Protein 3WEB (pdb70)

Secondary structure (DSSP, 8-state):
---EE---SSEEEEEEEETT--TTSSSEEE-TTEEEEEEEEEEESS-BS-EEEEEEEEETTEEEEE--S--BGGG-TTS---SSBPTT--EEEEEEEEE-TTS---EEEEEEEEEETTS-EEEEEEEEEEE-

Foldseek 3Di:
DDFDFPDFDFWEWDDKDKPQADPVDPAGEDEAQDKIKIKIKMFTQAWFAWKFKWKFWDDPNDTHTDDDPCRGLQPDPQQQDHDRGHHGDIDMGMDIDHHHPPDDWDKTKMWMFIAGPVRGTRTITIGIHTYD

Solvent-accessible surface area: 7773 Å² total; per-residue (Å²): 38,102,31,86,98,38,38,35,127,12,14,138,37,71,69,9,96,9,63,29,17,74,72,102,53,149,70,0,12,14,74,81,99,30,103,0,87,15,15,0,77,0,16,0,48,54,98,0,159,28,0,70,4,76,17,34,2,23,74,173,146,89,55,59,98,102,129,72,203,89,50,62,2,22,138,8,128,109,0,54,6,182,38,97,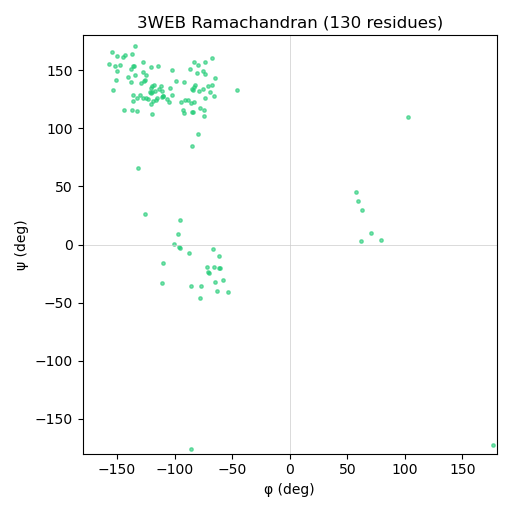6,151,111,96,71,90,49,64,10,100,28,62,88,120,13,114,151,91,33,89,60,66,54,26,62,41,25,28,2,0,42,2,68,137,97,47,65,0,0,0,0,55,11,30,0,87,24,105

InterPro domains:
  IPR003172 MD-2-related lipid-recognition domain [PF02221] (2-131)
  IPR003172 MD-2-related lipid-recognition domain [SM00737] (3-129)
  IPR014756 Immunoglobulin E-set [SSF81296] (3-132)
  IPR039670 Sterol transport protein NPC2-like [PTHR11306] (3-131)

Nearest PDB structures (foldseek):
  3wea-assembly1_A  TM=9.941E-01  e=1.151E-24  Camponotus japonicus
  6w5v-assembly1_D  TM=9.261E-01  e=2.591E-13  Homo sapiens
  1nep-assembly1_A  TM=8.828E-01  e=9.779E-13  Bos taurus
  6r4n-assembly8_H  TM=7.081E-01  e=6.971E-06  Saccharomyces cerevisiae S288C
  3m7o-assembly1_A  TM=4.604E-01  e=9.754E-04  Mus musculus

B-factor: mean 22.27, std 9.66, range [10.35, 56.64]

Sequence (132 aa):
FVFEDCGSEVGKFSDIIISSCDPSEEKCSIIRESEIHVSMKFTPSVDVKNVEAKAFGVLLDVPVPFPLKKPEICKDPDSGVKCPLKKDVEIEYKVTFFVEKATPALSLEIMWEFRNEKDEKITCVKFPAKIK

Radius of gyration: 14.39 Å; Cα contacts (8 Å, |Δi|>4): 337; chains: 1; bounding box: 32×32×36 Å

Organism: NCBI:txid84547

Structure (mmCIF, N/CA/C/O backbone):
data_3WEB
#
_entry.id   3WEB
#
_cell.length_a   34.849
_cell.length_b   103.177
_cell.length_c   39.311
_cell.angle_alpha   90.00
_cell.angle_beta   90.00
_cell.angle_gamma   90.00
#
_symmetry.space_group_name_H-M   'P 21 21 2'
#
loop_
_entity.id
_entity.type
_entity.pdbx_description
1 polymer 'Niemann-Pick type C2 protein'
2 non-polymer 'OLEIC ACID'
3 water water
#
loop_
_atom_site.group_PDB
_atom_site.id
_atom_site.type_symbol
_atom_site.label_atom_id
_atom_site.label_alt_id
_atom_site.label_comp_id
_atom_site.label_asym_id
_atom_site.label_entity_id
_atom_site.label_seq_id
_atom_site.pdbx_PDB_ins_code
_atom_site.Cartn_x
_atom_site.Cartn_y
_atom_site.Cartn_z
_atom_site.occupancy
_atom_site.B_iso_or_equiv
_atom_site.auth_seq_id
_atom_site.auth_comp_id
_atom_site.auth_asym_id
_atom_site.auth_atom_id
_atom_site.pdbx_PDB_model_num
ATOM 1 N N . PHE A 1 1 ? 21.761 20.381 28.879 1.00 12.26 1 PHE A N 1
ATOM 2 C CA . PHE A 1 1 ? 22.100 19.709 27.604 1.00 12.15 1 PHE A CA 1
ATOM 3 C C . PHE A 1 1 ? 21.746 20.644 26.451 1.00 12.09 1 PHE A C 1
ATOM 4 O O . PHE A 1 1 ? 21.091 21.672 26.649 1.00 11.99 1 PHE A O 1
ATOM 12 N N . VAL A 1 2 ? 22.184 20.270 25.256 1.00 12.27 2 VAL A N 1
ATOM 13 C CA . VAL A 1 2 ? 21.934 21.054 24.049 1.00 12.59 2 VAL A CA 1
ATOM 14 C C . VAL A 1 2 ? 21.148 20.220 23.045 1.00 12.76 2 VAL A C 1
ATOM 15 O O . VAL A 1 2 ? 21.448 19.048 22.846 1.00 12.99 2 VAL A O 1
ATOM 19 N N . PHE A 1 3 ? 20.140 20.835 22.435 1.00 13.17 3 PHE A N 1
ATOM 20 C CA . PHE A 1 3 ? 19.521 20.273 21.237 1.00 13.40 3 PHE A CA 1
ATOM 21 C C . PHE A 1 3 ? 20.445 20.637 20.071 1.00 14.13 3 PHE A C 1
ATOM 22 O O . PHE A 1 3 ? 20.370 21.744 19.510 1.00 14.48 3 PHE A O 1
ATOM 30 N N . GLU A 1 4 ? 21.334 19.698 19.745 1.00 15.29 4 GLU A N 1
ATOM 31 C CA . GLU A 1 4 ? 22.384 19.884 18.747 1.00 16.47 4 GLU A CA 1
ATOM 32 C C . GLU A 1 4 ? 21.842 19.695 17.340 1.00 16.55 4 GLU A C 1
ATOM 33 O O . GLU A 1 4 ? 20.947 18.888 17.116 1.00 16.59 4 GLU A O 1
ATOM 39 N N . ASP A 1 5 ? 22.413 20.428 16.393 1.00 16.41 5 ASP A N 1
ATOM 40 C CA . ASP A 1 5 ? 22.085 20.249 14.984 1.00 16.81 5 ASP A CA 1
ATOM 41 C C . ASP A 1 5 ? 22.958 19.120 14.433 1.00 16.58 5 ASP A C 1
ATOM 42 O O . ASP A 1 5 ? 24.184 19.249 14.369 1.00 16.90 5 ASP A O 1
ATOM 47 N N . CYS A 1 6 ? 22.332 18.007 14.049 1.00 16.90 6 CYS A N 1
ATOM 48 C CA . CYS A 1 6 ? 23.087 16.865 13.510 1.00 17.41 6 CYS A CA 1
ATOM 49 C C . CYS A 1 6 ? 23.164 16.847 11.988 1.00 18.02 6 CYS A C 1
ATOM 50 O O . CYS A 1 6 ? 23.429 15.801 11.386 1.00 18.66 6 CYS A O 1
ATOM 53 N N . GLY A 1 7 ? 22.950 18.010 11.378 1.00 18.23 7 GLY A N 1
ATOM 54 C CA . GLY A 1 7 ? 23.127 18.178 9.944 1.00 19.43 7 GLY A CA 1
ATOM 55 C C . GLY A 1 7 ? 21.834 18.192 9.158 1.00 19.73 7 GLY A C 1
ATOM 56 O O . GLY A 1 7 ? 21.151 17.176 9.034 1.00 20.90 7 GLY A O 1
ATOM 57 N N . SER A 1 8 ? 21.489 19.360 8.638 1.00 20.70 8 SER A N 1
ATOM 58 C CA . SER A 1 8 ? 20.383 19.467 7.694 1.00 20.59 8 SER A CA 1
ATOM 59 C C . SER A 1 8 ? 20.791 20.341 6.527 1.00 21.09 8 SER A C 1
ATOM 60 O O . SER A 1 8 ? 21.570 21.283 6.694 1.00 22.93 8 SER A O 1
ATOM 63 N N . GLU A 1 9 ? 20.295 20.017 5.336 1.00 20.08 9 GLU A N 1
ATOM 64 C CA . GLU A 1 9 ? 20.692 20.748 4.139 1.00 19.94 9 GLU A CA 1
ATOM 65 C C . GLU A 1 9 ? 19.598 21.632 3.534 1.00 17.93 9 GLU A C 1
ATOM 66 O O . GLU A 1 9 ? 19.891 22.497 2.702 1.00 18.03 9 GLU A O 1
ATOM 72 N N . VAL A 1 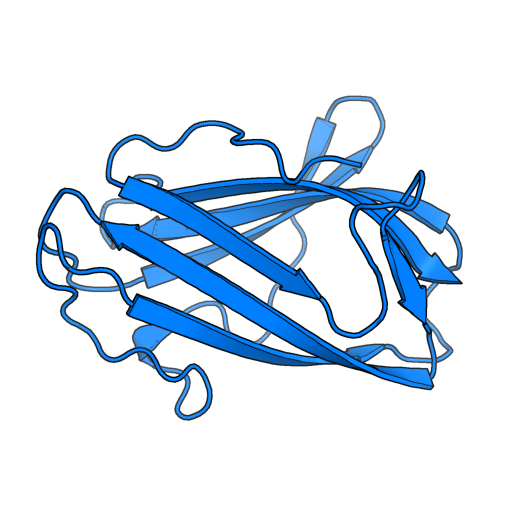10 ? 18.343 21.419 3.934 1.00 15.48 10 VAL A N 1
ATOM 73 C CA . VAL A 1 10 ? 17.240 22.224 3.388 1.00 13.94 10 VAL A CA 1
ATOM 74 C C . VAL A 1 10 ? 16.389 22.903 4.467 1.00 12.89 10 VAL A C 1
ATOM 75 O O . VAL A 1 10 ? 15.212 23.220 4.261 1.00 12.08 10 VAL A O 1
ATOM 79 N N . GLY A 1 11 ? 17.010 23.150 5.612 1.00 12.49 11 GLY A N 1
ATOM 80 C CA . GLY A 1 11 ? 16.336 23.899 6.662 1.00 12.65 11 GLY A CA 1
ATOM 81 C C . GLY A 1 11 ? 17.145 24.022 7.923 1.00 12.49 11 GLY A C 1
ATOM 82 O O . GLY A 1 11 ? 18.319 23.631 7.969 1.00 13.00 11 GLY A O 1
ATOM 83 N N . LYS A 1 12 ? 16.498 24.566 8.944 1.00 12.41 12 LYS A N 1
ATOM 84 C CA . LYS A 1 12 ? 17.083 24.733 10.271 1.00 12.46 12 LYS A CA 1
ATOM 85 C C . LYS A 1 12 ? 15.974 24.668 11.304 1.00 12.34 12 LYS A C 1
ATOM 86 O O . LYS A 1 12 ? 14.800 24.796 10.961 1.00 11.84 12 LYS A O 1
ATOM 92 N N . PHE A 1 13 ? 16.340 24.444 12.563 1.00 13.09 13 PHE A N 1
ATOM 93 C CA . PHE A 1 13 ? 15.387 24.600 13.673 1.00 13.73 13 PHE A CA 1
ATOM 94 C C . PHE A 1 13 ? 15.909 25.646 14.644 1.00 14.52 13 PHE A C 1
ATOM 95 O O . PHE A 1 13 ? 17.123 25.848 14.756 1.00 14.27 13 PHE A O 1
ATOM 103 N N . SER A 1 14 ? 14.993 26.310 15.348 1.00 15.56 14 SER A N 1
ATOM 104 C CA . SER A 1 14 ? 15.381 27.350 16.289 1.00 17.08 14 SER A CA 1
ATOM 105 C C . SER A 1 14 ? 15.154 26.971 17.741 1.00 17.64 14 SER A C 1
ATOM 106 O O . SER A 1 14 ? 15.881 27.430 18.620 1.00 19.36 14 SER A O 1
ATOM 109 N N . ASP A 1 15 ? 14.115 26.184 17.992 1.00 18.17 15 ASP A N 1
ATOM 110 C CA . ASP A 1 15 ? 13.753 25.815 19.349 1.00 19.03 15 ASP A CA 1
ATOM 111 C C . ASP A 1 15 ? 13.026 24.496 19.473 1.00 17.39 15 ASP A C 1
ATOM 112 O O . ASP A 1 15 ? 12.071 24.230 18.742 1.00 18.08 15 ASP A O 1
ATOM 117 N N . ILE A 1 16 ? 13.482 23.679 20.417 1.00 15.69 16 ILE A N 1
ATOM 118 C CA . ILE A 1 16 ? 12.816 22.424 20.756 1.00 14.89 16 ILE A CA 1
ATOM 119 C C . ILE A 1 16 ? 12.349 22.515 22.199 1.00 14.75 16 ILE A C 1
ATOM 120 O O . ILE A 1 16 ? 13.119 22.923 23.064 1.00 14.21 16 ILE A O 1
ATOM 125 N N . ILE A 1 17 ? 11.090 22.157 22.451 1.00 14.85 17 ILE A N 1
ATOM 126 C CA . ILE A 1 17 ? 10.568 22.083 23.814 1.00 15.44 17 ILE A CA 1
ATOM 127 C C . ILE A 1 17 ? 10.001 20.692 24.050 1.00 15.20 17 ILE A C 1
ATOM 128 O O . ILE A 1 17 ? 9.171 20.217 23.280 1.00 15.31 17 ILE A O 1
ATOM 133 N N . ILE A 1 18 ? 10.471 20.045 25.110 1.00 14.81 18 ILE A N 1
ATOM 134 C CA . ILE A 1 18 ? 9.928 18.760 25.534 1.00 14.68 18 ILE A CA 1
ATOM 135 C C . ILE A 1 18 ? 9.386 18.965 26.943 1.00 14.73 18 ILE A C 1
ATOM 136 O O . ILE A 1 18 ? 10.124 19.378 27.834 1.00 14.77 18 ILE A O 1
ATOM 141 N N . SER A 1 19 ? 8.104 18.668 27.127 1.00 15.08 19 SER A N 1
ATOM 142 C CA . SER A 1 19 ? 7.371 19.013 28.356 1.00 15.09 19 SER A CA 1
ATOM 143 C C . SER A 1 19 ? 7.971 18.443 29.631 1.00 15.25 19 SER A C 1
ATOM 144 O O . SER A 1 19 ? 7.860 19.056 30.689 1.00 15.82 19 SER A O 1
ATOM 147 N N . SER A 1 20 ? 8.615 17.282 29.529 1.00 14.89 20 SER A N 1
ATOM 148 C CA . SER A 1 20 ? 9.111 16.578 30.709 1.00 14.58 20 SER A CA 1
ATOM 149 C C . SER A 1 20 ? 10.516 17.005 31.137 1.00 14.35 20 SER A C 1
ATOM 150 O O . SER A 1 20 ? 10.996 16.584 32.192 1.00 14.38 20 SER A O 1
ATOM 153 N N . CYS A 1 21 ? 11.186 17.828 30.334 1.00 14.23 21 CYS A N 1
ATOM 154 C CA . CYS A 1 21 ? 12.557 18.195 30.657 1.00 14.60 21 CYS A CA 1
ATOM 155 C C . CYS A 1 21 ? 12.903 19.630 30.314 1.00 14.86 21 CYS A C 1
ATOM 156 O O . CYS A 1 21 ? 12.210 20.276 29.531 1.00 14.96 21 CYS A O 1
ATOM 159 N N . ASP A 1 22 ? 13.994 20.101 30.907 1.00 15.39 22 ASP A N 1
ATOM 160 C CA . ASP A 1 22 ? 14.508 21.431 30.650 1.00 16.39 22 ASP A CA 1
ATOM 161 C C . ASP A 1 22 ? 15.979 21.331 30.229 1.00 15.33 22 ASP A C 1
ATOM 162 O O . ASP A 1 22 ? 16.710 20.503 30.767 1.00 14.48 22 ASP A O 1
ATOM 167 N N . PRO A 1 23 ? 16.420 22.165 29.263 1.00 14.66 23 PRO A N 1
ATOM 168 C CA . PRO A 1 23 ? 17.828 22.132 28.819 1.00 14.70 23 PRO A CA 1
ATOM 169 C C . PRO A 1 23 ? 18.863 22.456 29.905 1.00 14.62 23 PRO A C 1
ATOM 170 O O . PRO A 1 23 ? 20.055 22.281 29.680 1.00 14.40 23 PRO A O 1
ATOM 174 N N . SER A 1 24 ? 18.412 22.925 31.067 1.00 15.25 24 SER A N 1
ATOM 175 C CA . SER A 1 24 ? 19.301 23.098 32.220 1.00 15.57 24 SER A CA 1
ATOM 176 C C . SER A 1 24 ? 19.846 21.770 32.776 1.00 16.26 24 SER A C 1
ATOM 177 O O . SER A 1 24 ? 20.848 21.758 33.495 1.00 16.35 24 SER A O 1
ATOM 180 N N . GLU A 1 25 ? 19.177 20.666 32.446 1.00 16.15 25 GLU A N 1
ATOM 181 C CA . GLU A 1 25 ? 19.551 19.331 32.923 1.00 17.15 25 GLU A CA 1
ATOM 182 C C . GLU A 1 25 ? 20.655 18.674 32.113 1.00 17.03 25 GLU A C 1
ATOM 183 O O . GLU A 1 25 ? 20.828 18.963 30.925 1.00 15.68 25 GLU A O 1
ATOM 189 N N . GLU A 1 26 ? 21.348 17.719 32.742 1.00 17.76 26 GLU A N 1
ATOM 190 C CA . GLU A 1 26 ? 22.379 16.940 32.056 1.00 18.57 26 GLU A CA 1
ATOM 191 C C . GLU A 1 26 ? 21.808 16.102 30.902 1.00 17.60 26 GLU A C 1
ATOM 192 O O . GLU A 1 26 ? 22.424 15.997 29.843 1.00 17.09 26 GLU A O 1
ATOM 198 N N . LYS A 1 27 ? 20.634 15.511 31.125 1.00 17.09 27 LYS A N 1
ATOM 199 C CA . LYS A 1 27 ? 19.928 14.732 30.105 1.00 16.53 27 LYS A CA 1
ATOM 200 C C . LYS A 1 27 ? 18.454 15.115 30.131 1.00 16.07 27 LYS A C 1
ATOM 201 O O . LYS A 1 27 ? 17.956 15.568 31.162 1.00 16.67 27 LYS A O 1
ATOM 207 N N . CYS A 1 28 ? 17.757 14.959 29.009 1.00 14.93 28 CYS A N 1
ATOM 208 C CA . CYS A 1 28 ? 16.310 15.197 28.984 1.00 14.95 28 CYS A CA 1
ATOM 209 C C . CYS A 1 28 ? 15.565 14.051 29.662 1.00 15.32 28 CYS A C 1
ATOM 210 O O . CYS A 1 28 ? 15.545 12.941 29.134 1.00 14.85 28 CYS A O 1
ATOM 213 N N . SER A 1 29 ? 14.973 14.324 30.829 1.00 15.81 29 SER A N 1
ATOM 214 C CA . SER A 1 29 ? 14.109 13.358 31.516 1.00 15.89 29 SER A CA 1
ATOM 215 C C . SER A 1 29 ? 12.852 13.084 30.698 1.00 16.62 29 SER A C 1
ATOM 216 O O . SER A 1 29 ? 12.163 14.013 30.285 1.00 16.56 29 SER A O 1
ATOM 219 N N . ILE A 1 30 ? 12.581 11.802 30.462 1.00 17.43 30 ILE A N 1
ATOM 220 C CA . ILE A 1 30 ? 11.366 11.334 29.803 1.00 19.32 30 ILE A CA 1
ATOM 221 C C . ILE A 1 30 ? 10.674 10.428 30.809 1.00 20.91 30 ILE A C 1
ATOM 222 O O . ILE A 1 30 ? 11.191 9.363 31.154 1.00 20.71 30 ILE A O 1
ATOM 227 N N . ILE A 1 31 ? 9.525 10.876 31.300 1.00 24.10 31 ILE A N 1
ATOM 228 C CA . ILE A 1 31 ? 8.821 10.173 32.375 1.00 27.39 31 ILE A CA 1
ATOM 229 C C . ILE A 1 31 ? 7.891 9.119 31.786 1.00 29.32 31 ILE A C 1
ATOM 230 O O . ILE A 1 31 ? 7.037 9.433 30.957 1.00 30.40 31 ILE A O 1
ATOM 235 N N . ARG A 1 32 ? 8.060 7.869 32.208 1.00 31.98 32 ARG A N 1
ATOM 236 C CA . ARG A 1 32 ? 7.138 6.812 31.802 1.00 33.74 32 ARG A CA 1
ATOM 237 C C . ARG A 1 32 ? 5.808 6.948 32.539 1.00 34.01 32 ARG A C 1
ATOM 238 O O . ARG A 1 32 ? 5.737 7.569 33.606 1.00 34.37 32 ARG A O 1
ATOM 246 N N . GLU A 1 33 ? 4.763 6.379 31.942 1.00 34.43 33 GLU A N 1
ATOM 247 C CA . GLU A 1 33 ? 3.375 6.522 32.407 1.00 34.87 33 GLU A CA 1
ATOM 248 C C . GLU A 1 33 ? 2.916 7.980 32.432 1.00 33.42 33 GLU A C 1
ATOM 249 O O . GLU A 1 33 ? 2.183 8.401 33.325 1.00 33.72 33 GLU A O 1
ATOM 255 N N . SER A 1 34 ? 3.358 8.741 31.434 1.00 31.60 34 SER A N 1
ATOM 256 C CA . SER A 1 34 ? 2.968 10.136 31.287 1.00 29.43 34 SER A CA 1
ATOM 257 C C . SER A 1 34 ? 2.894 10.528 29.816 1.00 28.34 34 SER A C 1
ATOM 258 O O . SER A 1 34 ? 3.548 9.915 28.963 1.00 25.69 34 SER A O 1
ATOM 261 N N . GLU A 1 35 ? 2.081 11.542 29.535 1.00 27.88 35 GLU A N 1
ATOM 262 C CA . GLU A 1 35 ? 2.039 12.170 28.218 1.00 27.28 35 GLU A CA 1
ATOM 263 C C . GLU A 1 35 ? 3.220 13.119 28.082 1.00 25.75 35 GLU A C 1
ATOM 264 O O . GLU A 1 35 ? 3.497 13.914 28.985 1.00 26.55 35 GLU A O 1
ATOM 270 N N . ILE A 1 36 ? 3.920 13.016 26.958 1.00 23.04 36 ILE A N 1
ATOM 271 C CA . ILE A 1 36 ? 5.029 13.906 26.650 1.00 21.70 36 ILE A CA 1
ATOM 272 C C . ILE A 1 36 ? 4.580 14.798 25.500 1.00 20.39 36 ILE A C 1
ATOM 273 O O . ILE A 1 36 ? 4.086 14.303 24.480 1.00 20.29 36 ILE A O 1
ATOM 278 N N . HIS A 1 37 ? 4.725 16.105 25.688 1.00 19.22 37 HIS A N 1
ATOM 279 C CA . HIS A 1 37 ? 4.423 17.068 24.635 1.00 18.90 37 HIS A CA 1
ATOM 280 C C . HIS A 1 37 ? 5.712 17.632 24.059 1.00 17.59 37 HIS A C 1
ATOM 281 O O . HIS A 1 37 ? 6.553 18.151 24.785 1.00 17.59 37 HIS A O 1
ATOM 288 N N . VAL A 1 38 ? 5.858 17.524 22.744 1.00 16.32 38 VAL A N 1
ATOM 289 C CA . VAL A 1 38 ? 7.084 17.958 22.067 1.00 15.61 38 VAL A CA 1
ATOM 290 C C . VAL A 1 38 ? 6.717 19.034 21.061 1.00 14.81 38 VAL A C 1
ATOM 291 O O . VAL A 1 38 ? 5.734 18.888 20.334 1.00 14.05 38 VAL A O 1
ATOM 295 N N . SER A 1 39 ? 7.492 20.115 21.045 1.00 14.18 39 SER A N 1
ATOM 296 C CA . SER A 1 39 ? 7.338 21.183 20.062 1.00 14.80 39 SER A CA 1
ATOM 297 C C . SER A 1 39 ? 8.671 21.445 19.365 1.00 13.65 39 SER A C 1
ATOM 298 O O . SER A 1 39 ? 9.723 21.417 20.003 1.00 13.81 39 SER A O 1
ATOM 301 N N . MET A 1 40 ? 8.626 21.696 18.057 1.00 12.97 40 MET A N 1
ATOM 302 C CA . MET A 1 40 ? 9.809 22.169 17.329 1.00 12.47 40 MET A CA 1
ATOM 303 C C . MET A 1 40 ? 9.450 23.347 16.441 1.00 11.87 40 MET A C 1
ATOM 304 O O . MET A 1 40 ? 8.526 23.243 15.639 1.00 12.07 40 MET A O 1
ATOM 309 N N . LYS A 1 41 ? 10.177 24.455 16.601 1.00 11.92 41 LYS A N 1
ATOM 310 C CA . LYS A 1 41 ? 10.085 25.590 15.676 1.00 11.68 41 LYS A CA 1
ATOM 311 C C . LYS A 1 41 ? 11.177 25.454 14.634 1.00 11.37 41 LYS A C 1
ATOM 312 O O . LYS A 1 41 ? 12.361 25.355 14.973 1.00 10.95 41 LYS A O 1
ATOM 318 N N . PHE A 1 42 ? 10.768 25.419 13.371 1.00 10.56 42 PHE A N 1
ATOM 319 C CA . PHE A 1 42 ? 11.715 25.188 12.289 1.00 10.55 42 PHE A CA 1
ATOM 320 C C . PHE A 1 42 ? 11.368 25.965 11.023 1.00 10.56 42 PHE A C 1
ATOM 321 O O . PHE A 1 42 ? 10.230 26.404 10.833 1.00 10.35 42 PHE A O 1
ATOM 329 N N . THR A 1 43 ? 12.369 26.109 10.167 1.00 10.65 43 THR A N 1
ATOM 330 C CA . THR A 1 43 ? 12.253 26.872 8.936 1.00 11.39 43 THR A CA 1
ATOM 331 C C . THR A 1 43 ? 12.918 26.126 7.774 1.00 11.56 43 THR A C 1
ATOM 332 O O . THR A 1 43 ? 14.140 25.942 7.784 1.00 11.54 43 THR A O 1
ATOM 336 N N . PRO A 1 44 ? 12.125 25.718 6.764 1.00 12.00 44 PRO A N 1
ATOM 337 C CA . PRO A 1 44 ? 12.718 25.144 5.547 1.00 12.51 44 PRO A CA 1
ATOM 338 C C . PRO A 1 44 ? 13.357 26.255 4.708 1.00 12.88 44 PRO A C 1
ATOM 339 O O . PRO A 1 44 ? 12.867 27.397 4.716 1.00 12.34 44 PRO A O 1
ATOM 343 N N . SER A 1 45 ? 14.445 25.943 4.006 1.00 13.83 45 SER A N 1
ATOM 344 C CA . SER A 1 45 ? 15.119 26.940 3.170 1.00 14.77 45 SER A CA 1
ATOM 345 C C . SER A 1 45 ? 14.662 26.841 1.714 1.00 15.45 45 SER A C 1
ATOM 346 O O . SER A 1 45 ? 15.102 27.621 0.858 1.00 16.53 45 SER A O 1
ATOM 349 N N . VAL A 1 46 ? 13.795 25.863 1.456 1.00 15.56 46 VAL A N 1
ATOM 350 C CA . VAL A 1 46 ? 13.153 25.640 0.162 1.00 16.22 46 VAL A CA 1
ATOM 351 C C . VAL A 1 46 ? 11.674 25.322 0.384 1.00 15.63 46 VAL A C 1
ATOM 352 O O . VAL A 1 46 ? 11.265 25.020 1.506 1.00 15.27 46 VAL A O 1
ATOM 356 N N . ASP A 1 47 ? 10.868 25.412 -0.676 1.00 15.49 47 ASP A N 1
ATOM 357 C CA . ASP A 1 47 ? 9.482 24.969 -0.603 1.00 15.83 47 ASP A CA 1
ATOM 358 C C . ASP A 1 47 ? 9.452 23.454 -0.429 1.00 16.07 47 ASP A C 1
ATOM 359 O O . ASP A 1 47 ? 10.210 22.742 -1.074 1.00 16.64 47 ASP A O 1
ATOM 364 N N . VAL A 1 48 ? 8.585 22.970 0.449 1.00 15.68 48 VAL A N 1
ATOM 365 C CA . VAL A 1 48 ? 8.534 21.542 0.773 1.00 15.21 48 VAL A CA 1
ATOM 366 C C . VAL A 1 48 ? 7.133 20.994 0.518 1.00 15.74 48 VAL A C 1
ATOM 367 O O . VAL A 1 48 ? 6.156 21.526 1.039 1.00 15.61 48 VAL A O 1
ATOM 371 N N . LYS A 1 49 ? 7.042 19.935 -0.289 1.00 15.74 49 LYS A N 1
ATOM 372 C CA . LYS A 1 49 ? 5.749 19.362 -0.658 1.00 16.40 49 LYS A CA 1
ATOM 373 C C . LYS A 1 49 ? 5.211 18.343 0.337 1.00 15.42 49 LYS A C 1
ATOM 374 O O . LYS A 1 49 ? 4.003 18.256 0.543 1.00 15.98 49 LYS A O 1
ATOM 380 N N . ASN A 1 50 ? 6.106 17.565 0.937 1.00 14.94 50 ASN A N 1
ATOM 381 C CA . ASN A 1 50 ? 5.734 16.561 1.932 1.00 14.86 50 ASN A CA 1
ATOM 382 C C . ASN A 1 50 ? 6.867 16.371 2.933 1.00 14.52 50 ASN A C 1
ATOM 383 O O . ASN A 1 50 ? 8.041 16.531 2.587 1.00 14.53 50 ASN A O 1
ATOM 388 N N . VAL A 1 51 ? 6.511 16.026 4.169 1.00 14.26 51 VAL A N 1
ATOM 389 C CA . VAL A 1 51 ? 7.502 15.815 5.227 1.00 14.61 51 VAL A CA 1
ATOM 390 C C . VAL A 1 51 ? 7.401 14.388 5.769 1.00 15.05 51 VAL A C 1
ATOM 391 O O . VAL A 1 51 ? 6.314 13.930 6.108 1.00 16.03 51 VAL A O 1
ATOM 395 N N . GLU A 1 52 ? 8.536 13.703 5.857 1.00 15.20 52 GLU A N 1
ATOM 396 C CA . GLU A 1 52 ? 8.606 12.391 6.515 1.00 15.92 52 GLU A CA 1
ATOM 397 C C . GLU A 1 52 ? 9.599 12.469 7.669 1.00 15.13 52 GLU A C 1
ATOM 398 O O . GLU A 1 52 ? 10.771 12.793 7.462 1.00 14.83 52 GLU A O 1
ATOM 404 N N . ALA A 1 53 ? 9.127 12.183 8.877 1.00 1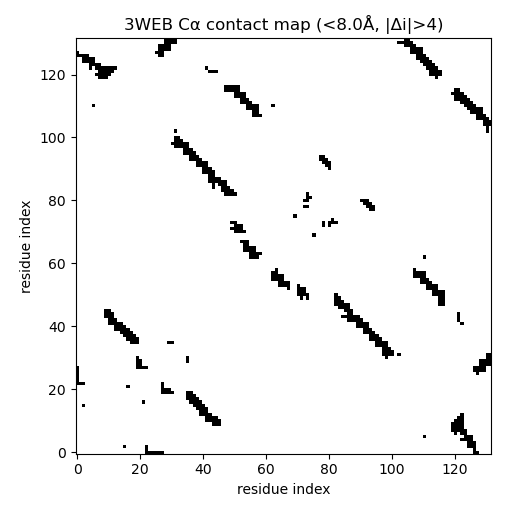4.79 53 ALA A N 1
ATOM 405 C CA . ALA A 1 53 ? 9.990 12.194 10.054 1.00 14.60 53 ALA A CA 1
ATOM 406 C C . ALA A 1 53 ? 10.692 10.852 10.262 1.00 14.89 53 ALA A C 1
ATOM 407 O O . ALA A 1 53 ? 10.179 9.797 9.882 1.00 14.87 53 ALA A O 1
ATOM 409 N N . LYS A 1 54 ? 11.873 10.924 10.872 1.00 15.28 54 LYS A N 1
ATOM 410 C CA . LYS A 1 54 ? 12.709 9.764 11.163 1.00 16.46 54 LYS A CA 1
ATOM 411 C C . LYS A 1 54 ? 13.279 9.922 12.565 1.00 16.47 54 LYS A C 1
ATOM 412 O O . LYS A 1 54 ? 13.682 11.019 12.961 1.00 16.17 54 LYS A O 1
ATOM 418 N N . ALA A 1 55 ? 13.327 8.825 13.311 1.00 16.89 55 ALA A N 1
ATOM 419 C CA . ALA A 1 55 ? 13.928 8.843 14.639 1.00 17.40 55 ALA A CA 1
ATOM 420 C C . ALA A 1 55 ? 14.981 7.748 14.785 1.00 18.38 55 ALA A C 1
ATO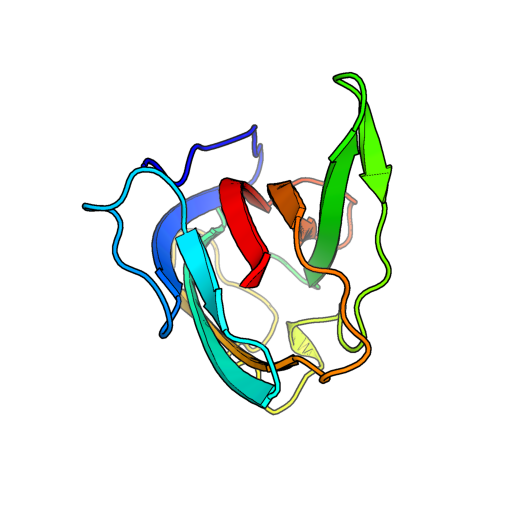M 421 O O . ALA A 1 55 ? 14.879 6.684 14.166 1.00 18.58 55 ALA A O 1
ATOM 423 N N . PHE A 1 56 ? 15.993 8.032 15.601 1.00 19.26 56 PHE A N 1
ATOM 424 C CA . PHE A 1 56 ? 17.076 7.098 15.880 1.00 20.30 56 PHE A CA 1
ATOM 425 C C . PHE A 1 56 ? 17.460 7.168 17.354 1.00 22.18 56 PHE A C 1
ATOM 426 O O . PHE A 1 56 ? 17.424 8.237 17.963 1.00 21.50 56 PHE A O 1
ATOM 434 N N . GLY A 1 57 ? 17.819 6.018 17.921 1.00 23.69 57 GLY A N 1
ATOM 435 C CA . GLY A 1 57 ? 18.435 5.959 19.246 1.00 26.51 57 GLY A CA 1
ATOM 436 C C . GLY A 1 57 ? 19.875 5.526 19.052 1.00 29.13 57 GLY A C 1
ATOM 437 O O . GLY A 1 57 ? 20.139 4.576 18.319 1.00 28.50 57 GLY A O 1
ATOM 438 N N . VAL A 1 58 ? 20.813 6.221 19.687 1.00 32.05 58 VAL A N 1
ATOM 439 C CA . VAL A 1 58 ? 22.232 5.918 19.474 1.00 35.97 58 VAL A CA 1
ATOM 440 C C . 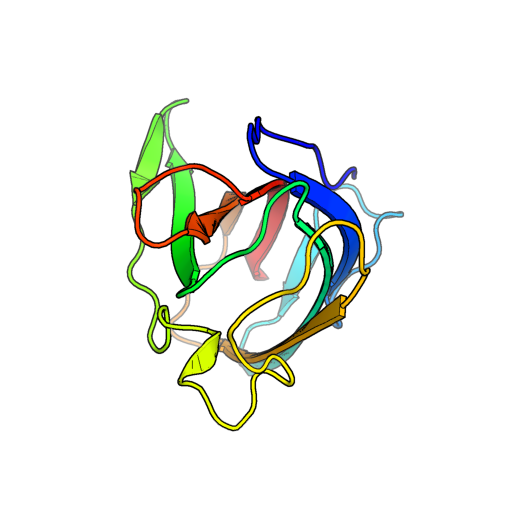VAL A 1 58 ? 22.715 4.804 20.403 1.00 39.64 58 VAL A C 1
ATOM 441 O O . VAL A 1 58 ? 22.602 4.905 21.628 1.00 39.76 58 VAL A O 1
ATOM 445 N N . LEU A 1 59 ? 23.229 3.734 19.796 1.00 44.22 59 LEU A N 1
ATOM 446 C CA . LEU A 1 59 ? 23.853 2.629 20.523 1.00 48.42 59 LEU A CA 1
ATOM 447 C C . LEU A 1 59 ? 25.149 2.215 19.823 1.00 50.42 59 LEU A C 1
ATOM 448 O O . LEU A 1 59 ? 25.157 1.981 18.610 1.00 50.47 59 LEU A O 1
ATOM 453 N N . LEU A 1 60 ? 26.236 2.139 20.596 1.00 53.10 60 LEU A N 1
ATOM 454 C CA . LEU A 1 60 ? 27.574 1.798 20.084 1.00 53.59 60 LEU A CA 1
ATOM 455 C C . LEU A 1 60 ? 28.048 2.760 18.990 1.00 53.78 60 LEU A C 1
ATOM 456 O O . LEU A 1 60 ? 28.570 2.330 17.957 1.00 55.08 60 LEU A O 1
ATOM 461 N N . ASP A 1 61 ? 27.859 4.059 19.232 1.00 51.72 61 ASP A N 1
ATOM 462 C CA . ASP A 1 61 ? 28.181 5.124 18.263 1.00 50.03 61 ASP A CA 1
ATOM 463 C C . ASP A 1 61 ? 27.388 5.040 16.953 1.00 47.93 61 ASP A C 1
ATOM 464 O O . ASP A 1 61 ? 27.599 5.844 16.039 1.00 48.61 61 ASP A O 1
ATOM 469 N N . VAL A 1 62 ? 26.480 4.069 16.870 1.00 45.30 62 VAL A N 1
ATOM 470 C CA . VAL A 1 62 ? 25.659 3.875 15.676 1.00 42.31 62 VAL A CA 1
ATOM 471 C C . VAL A 1 62 ? 24.205 4.258 15.967 1.00 39.89 62 VAL A C 1
ATOM 472 O O . VAL A 1 62 ? 23.622 3.790 16.950 1.00 38.87 62 VAL A O 1
ATOM 476 N N . PRO A 1 63 ? 23.623 5.130 15.124 1.00 37.83 63 PRO A N 1
ATOM 477 C CA . PRO A 1 63 ? 22.208 5.460 15.263 1.00 36.73 63 PRO A CA 1
ATOM 478 C C . PRO A 1 63 ? 21.315 4.318 14.777 1.00 35.10 63 PRO A C 1
ATOM 479 O O . PRO A 1 63 ? 21.338 3.967 13.593 1.00 36.49 63 PRO A O 1
ATOM 483 N N . VAL A 1 64 ? 20.552 3.741 15.698 1.00 32.80 64 VAL A N 1
ATOM 484 C CA . VAL A 1 64 ? 19.626 2.654 15.388 1.00 32.19 64 VAL A CA 1
ATOM 485 C C . VAL A 1 64 ? 18.255 3.247 15.050 1.00 30.14 64 VAL A C 1
ATOM 486 O O . VAL A 1 64 ? 17.696 3.987 15.860 1.00 28.87 64 VAL A O 1
ATOM 490 N N . PRO A 1 65 ? 17.707 2.924 13.859 1.00 29.17 65 PRO A N 1
ATOM 491 C CA . PRO A 1 65 ? 16.401 3.462 13.451 1.00 28.99 65 PRO A CA 1
ATOM 492 C C . PRO A 1 65 ? 15.229 2.908 14.264 1.00 29.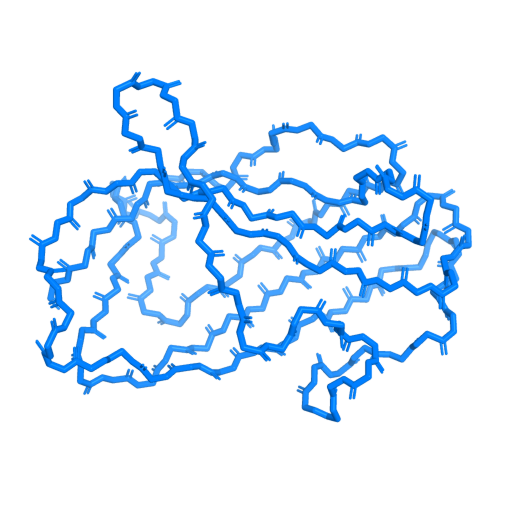16 65 PRO A C 1
ATOM 493 O O . PRO A 1 65 ? 15.120 1.691 14.443 1.00 28.17 65 PRO A O 1
ATOM 497 N N . PHE A 1 66 ? 14.367 3.803 14.746 1.00 28.90 66 PHE A N 1
ATOM 498 C CA . PHE A 1 66 ? 13.164 3.430 15.493 1.00 29.83 66 PHE A CA 1
ATOM 499 C C . PHE A 1 66 ? 11.908 3.890 14.753 1.00 30.08 66 PHE A C 1
ATOM 500 O O . PHE A 1 66 ? 11.872 5.014 14.246 1.00 28.09 66 PHE A O 1
ATOM 508 N N . PRO A 1 67 ? 10.871 3.030 14.698 1.00 30.98 67 PRO A N 1
ATOM 509 C CA . PRO A 1 67 ? 9.640 3.346 13.963 1.00 31.04 67 PRO A CA 1
ATOM 510 C C . PRO A 1 67 ? 8.795 4.426 14.640 1.00 30.40 67 PRO A C 1
ATOM 511 O O . PRO A 1 67 ? 8.618 4.402 15.857 1.00 31.76 67 PRO A O 1
ATOM 515 N N . LEU A 1 68 ? 8.290 5.368 13.848 1.00 29.27 68 LEU A N 1
ATOM 516 C CA . LEU A 1 68 ? 7.344 6.359 14.347 1.00 27.55 68 LEU A CA 1
ATOM 517 C C . LEU A 1 68 ? 5.932 5.986 13.910 1.00 27.07 68 LEU A C 1
ATOM 518 O O . LEU A 1 68 ? 5.743 5.367 12.861 1.00 27.39 68 LEU A O 1
ATOM 523 N N . LYS A 1 69 ? 4.949 6.359 14.724 1.00 26.95 69 LYS A N 1
ATOM 524 C CA . LYS A 1 69 ? 3.546 6.059 14.435 1.00 26.52 69 LYS A CA 1
ATOM 525 C C . LYS A 1 69 ? 2.960 6.984 13.372 1.00 25.43 69 LYS A C 1
ATOM 526 O O . LYS A 1 69 ? 2.128 6.563 12.567 1.00 25.74 69 LYS A O 1
ATOM 532 N N . LYS A 1 70 ? 3.386 8.245 13.375 1.00 24.63 70 LYS A N 1
ATOM 533 C CA . LYS A 1 70 ? 2.865 9.231 12.424 1.00 23.63 70 LYS A CA 1
ATOM 534 C C . LYS A 1 70 ? 3.985 10.025 11.736 1.00 21.34 70 LYS A C 1
ATOM 535 O O . LYS A 1 70 ? 4.087 11.238 11.941 1.00 20.42 70 LYS A O 1
ATOM 541 N N . PRO A 1 71 ? 4.817 9.352 10.907 1.00 19.60 71 PRO A N 1
ATOM 542 C CA . PRO A 1 71 ? 5.980 10.020 10.299 1.00 18.91 71 PRO A CA 1
ATOM 543 C C . PRO A 1 71 ? 5.635 11.047 9.225 1.00 18.56 71 PRO A C 1
ATOM 544 O O . PRO A 1 71 ? 6.436 11.938 8.959 1.00 17.82 71 PRO A O 1
ATOM 548 N N . GLU A 1 72 ? 4.463 10.921 8.604 1.00 18.87 72 GLU A N 1
ATOM 549 C CA . GLU A 1 72 ? 4.037 11.909 7.622 1.00 19.05 72 GLU A CA 1
ATOM 550 C C . GLU A 1 72 ? 3.366 13.068 8.354 1.00 18.63 72 GLU A C 1
ATOM 551 O O . GLU A 1 72 ? 2.142 13.125 8.509 1.00 18.58 72 GLU A O 1
ATOM 557 N N . ILE A 1 73 ? 4.220 13.981 8.803 1.00 18.51 73 ILE A N 1
ATOM 558 C CA . ILE A 1 73 ? 3.860 15.118 9.646 1.00 19.67 73 ILE A CA 1
ATOM 559 C C . ILE A 1 73 ? 2.735 15.976 9.079 1.00 19.07 73 ILE A C 1
ATOM 560 O O . ILE A 1 73 ? 1.855 16.420 9.820 1.00 18.68 73 ILE A O 1
ATOM 565 N N . CYS A 1 74 ? 2.768 16.213 7.771 1.00 19.28 74 CYS A N 1
ATOM 566 C CA . CYS A 1 74 ? 1.782 17.075 7.122 1.00 20.16 74 CYS A CA 1
ATOM 567 C C . CYS A 1 74 ? 0.408 16.423 7.028 1.00 20.48 74 CYS A C 1
ATOM 568 O O . CYS A 1 74 ? -0.600 17.108 6.862 1.00 20.20 74 CYS A O 1
ATOM 571 N N . LYS A 1 75 ? 0.380 15.097 7.154 1.00 20.43 75 LYS A N 1
ATOM 572 C CA . LYS A 1 75 ? -0.853 14.326 7.054 1.00 21.35 75 LYS A CA 1
ATOM 573 C C . LYS A 1 75 ? -1.410 13.934 8.430 1.00 21.05 75 LYS A C 1
ATOM 574 O O . LYS A 1 75 ? -2.450 13.285 8.526 1.00 22.42 75 LYS A O 1
ATOM 580 N N . ASP A 1 76 ? -0.715 14.339 9.488 1.00 19.48 76 ASP A N 1
ATOM 581 C CA . ASP A 1 76 ? -1.167 14.121 10.857 1.00 19.28 76 ASP A CA 1
ATOM 582 C C . ASP A 1 76 ? -1.972 15.342 11.294 1.00 19.58 76 ASP A C 1
ATOM 583 O O . ASP A 1 76 ? -1.413 16.419 11.447 1.00 19.08 76 ASP A O 1
ATOM 588 N N . PRO A 1 77 ? -3.292 15.170 11.508 1.00 20.62 77 PRO A N 1
ATOM 589 C CA . PRO A 1 77 ? -4.184 16.302 11.804 1.00 20.79 77 PRO A CA 1
ATOM 590 C C . PRO A 1 77 ? -3.846 17.062 13.097 1.00 20.86 77 PRO A C 1
ATOM 591 O O . PRO A 1 77 ? -4.247 18.224 13.252 1.00 21.21 77 PRO A O 1
ATOM 595 N N . ASP A 1 78 ? -3.098 16.423 13.994 1.00 19.91 78 ASP A N 1
AT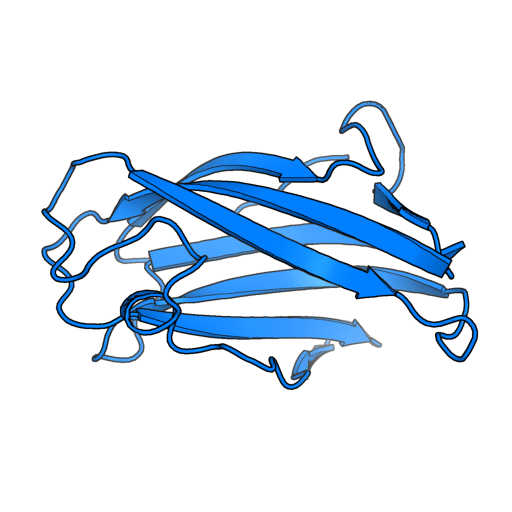OM 596 C CA . ASP A 1 78 ? -2.694 17.043 15.254 1.00 20.10 78 ASP A CA 1
ATOM 597 C C . ASP A 1 78 ? -1.297 17.696 15.237 1.00 18.52 78 ASP A C 1
ATOM 598 O O . ASP A 1 78 ? -0.894 18.307 16.225 1.00 18.80 78 ASP A O 1
ATOM 603 N N . SER A 1 79 ? -0.565 17.584 14.125 1.00 17.49 79 SER A N 1
ATOM 604 C CA . SER A 1 79 ? 0.809 18.103 14.072 1.00 16.47 79 SER A CA 1
ATOM 605 C C . SER A 1 79 ? 0.896 19.633 14.080 1.00 16.34 79 SER A C 1
ATOM 606 O O . SER A 1 79 ? 1.921 20.200 14.454 1.00 16.36 79 SER A O 1
ATOM 609 N N . GLY A 1 80 ? -0.163 20.290 13.629 1.00 16.04 80 GLY A N 1
ATOM 610 C CA . GLY A 1 80 ? -0.168 21.745 13.505 1.00 15.70 80 GLY A CA 1
ATOM 611 C C . GLY A 1 80 ? 0.553 22.253 12.267 1.00 15.47 80 GLY A C 1
ATOM 612 O O . GLY A 1 80 ? 0.693 23.472 12.079 1.00 15.01 80 GLY A O 1
ATOM 613 N N . VAL A 1 81 ? 1.016 21.323 11.432 1.00 15.23 81 VAL A N 1
ATOM 614 C CA . VAL A 1 81 ? 1.776 21.657 10.229 1.00 15.29 81 VAL A CA 1
ATOM 615 C C . VAL A 1 81 ? 1.010 21.220 8.982 1.00 15.67 81 VAL A C 1
ATOM 616 O O . VAL A 1 81 ? 0.648 20.051 8.843 1.00 15.47 81 VAL A O 1
ATOM 620 N N . LYS A 1 82 ? 0.773 22.162 8.078 1.00 16.61 82 LYS A N 1
ATOM 621 C CA . LYS A 1 82 ? 0.115 21.852 6.811 1.00 17.73 82 LYS A CA 1
ATOM 622 C C . LYS A 1 82 ? 1.064 22.099 5.647 1.00 17.19 82 LYS A C 1
ATOM 623 O O . LYS A 1 82 ? 1.632 23.181 5.510 1.00 17.66 82 LYS A O 1
ATOM 629 N N . CYS A 1 83 ? 1.229 21.080 4.810 1.00 16.70 83 CYS A N 1
ATOM 630 C CA . CYS A 1 83 ? 1.994 21.186 3.573 1.00 16.71 83 CYS A CA 1
ATOM 631 C C . CYS A 1 83 ? 1.149 21.845 2.468 1.00 16.13 83 CYS A C 1
ATOM 632 O O . CYS A 1 83 ? -0.077 21.786 2.516 1.00 15.93 83 CYS A O 1
ATOM 635 N N . PRO A 1 84 ? 1.798 22.479 1.473 1.00 15.69 84 PRO A N 1
ATOM 636 C CA . PRO A 1 84 ? 3.249 22.630 1.323 1.00 15.39 84 PRO A CA 1
ATOM 637 C C . PRO A 1 84 ? 3.843 23.665 2.281 1.00 15.13 84 PRO A C 1
ATOM 638 O O . PRO A 1 84 ? 3.171 24.631 2.658 1.00 15.42 84 PRO A O 1
ATOM 642 N N . LEU A 1 85 ? 5.095 23.452 2.673 1.00 14.57 85 LEU A N 1
ATOM 643 C CA . LEU A 1 85 ? 5.808 24.410 3.511 1.00 14.71 85 LEU A CA 1
ATOM 644 C C . LEU A 1 85 ? 6.407 25.479 2.628 1.00 15.12 85 LEU A C 1
ATOM 645 O O . LEU A 1 85 ? 7.010 25.182 1.589 1.00 15.15 85 LEU A O 1
ATOM 650 N N . LYS A 1 86 ? 6.216 26.726 3.032 1.00 15.44 86 LYS A N 1
ATOM 651 C CA . LYS A 1 86 ? 6.784 27.848 2.302 1.00 15.85 86 LYS A CA 1
ATOM 652 C C . LYS A 1 86 ? 8.223 28.118 2.726 1.00 15.71 86 LYS A C 1
ATOM 653 O O . LYS A 1 86 ? 8.545 28.177 3.917 1.00 14.70 86 LYS A O 1
ATOM 659 N N . LYS A 1 87 ? 9.078 28.306 1.727 1.00 15.86 87 LYS A N 1
ATOM 660 C CA . LYS A 1 87 ? 10.459 28.722 1.917 1.00 16.27 87 LYS A CA 1
ATOM 661 C C . LYS A 1 87 ? 10.561 29.888 2.913 1.00 16.05 87 LYS A C 1
ATOM 662 O O . LYS A 1 87 ? 9.783 30.845 2.832 1.00 15.37 87 LYS A O 1
ATOM 668 N N . ASP A 1 88 ? 11.492 29.774 3.864 1.00 15.18 88 ASP A N 1
ATOM 669 C CA . ASP A 1 88 ? 11.881 30.869 4.771 1.00 15.43 88 ASP A CA 1
ATOM 670 C C . ASP A 1 88 ? 10.852 31.278 5.819 1.00 14.46 88 ASP A C 1
ATOM 671 O O . ASP A 1 88 ? 11.024 32.293 6.500 1.00 15.19 88 ASP A O 1
ATOM 676 N N . VAL A 1 89 ? 9.795 30.489 5.959 1.00 13.57 89 VAL A N 1
ATOM 677 C CA . VAL A 1 89 ? 8.760 30.783 6.947 1.00 12.88 89 VAL A CA 1
ATOM 678 C C . VAL A 1 89 ? 8.919 29.826 8.118 1.00 12.92 89 VAL A C 1
ATOM 679 O O . VAL A 1 89 ? 8.912 28.607 7.930 1.00 12.71 89 VAL A O 1
ATOM 683 N N . GLU A 1 90 ? 9.092 30.379 9.317 1.00 13.26 90 GLU A N 1
ATOM 684 C CA . GLU A 1 90 ? 9.163 29.546 10.512 1.00 13.60 90 GLU A CA 1
ATOM 685 C C . GLU A 1 90 ? 7.786 29.048 10.895 1.00 13.07 90 GLU A C 1
ATOM 686 O O . GLU A 1 90 ? 6.820 29.810 10.910 1.00 13.36 90 GLU A O 1
ATOM 692 N N . ILE A 1 91 ? 7.712 27.754 11.194 1.00 12.61 91 ILE A N 1
ATOM 693 C CA . ILE A 1 91 ? 6.479 27.094 11.610 1.00 12.51 91 ILE A CA 1
ATOM 694 C C . ILE A 1 91 ? 6.774 26.204 12.812 1.00 12.41 91 ILE A C 1
ATOM 695 O O . ILE A 1 91 ? 7.935 26.007 13.168 1.00 11.96 91 ILE A O 1
ATOM 700 N N . GLU A 1 92 ? 5.719 25.684 13.430 1.00 12.76 92 GLU A N 1
ATOM 701 C CA . GLU A 1 92 ? 5.860 24.883 14.633 1.00 13.87 92 GLU A CA 1
ATOM 702 C C . GLU A 1 92 ? 5.149 23.546 14.506 1.00 13.47 92 GLU A C 1
ATOM 703 O O . GLU A 1 92 ? 3.960 23.479 14.175 1.00 14.10 92 GLU A O 1
ATOM 709 N N . TYR A 1 93 ? 5.910 22.486 14.752 1.00 13.30 93 TYR A N 1
ATOM 710 C CA . TYR A 1 93 ? 5.386 21.136 14.878 1.00 13.62 93 TYR A CA 1
ATOM 711 C C . TYR A 1 93 ? 5.059 20.812 16.332 1.00 14.04 93 TYR A C 1
ATOM 712 O O . TYR A 1 93 ? 5.805 21.190 17.242 1.00 13.36 93 TYR A O 1
ATOM 721 N N . LYS A 1 94 ? 3.932 20.127 16.525 1.00 15.35 94 LYS A N 1
ATOM 722 C CA . LYS A 1 94 ? 3.492 19.650 17.838 1.00 17.26 94 LYS A CA 1
ATOM 723 C C . LYS A 1 94 ? 3.131 18.164 17.816 1.00 17.48 94 LYS A C 1
ATOM 724 O O . LYS A 1 94 ? 2.507 17.672 16.873 1.00 17.88 94 LYS A O 1
ATOM 730 N N . VAL A 1 95 ? 3.524 17.451 18.868 1.00 17.48 95 VAL A N 1
ATOM 731 C CA . VAL A 1 95 ? 3.160 16.039 19.017 1.00 18.03 95 VAL A CA 1
ATOM 732 C C . VAL A 1 95 ? 3.066 15.660 20.496 1.00 18.74 95 VAL A C 1
ATOM 733 O O . VAL A 1 95 ? 3.847 16.136 21.331 1.00 18.87 95 VAL A O 1
ATOM 737 N N . THR A 1 96 ? 2.080 14.821 20.800 1.00 20.34 96 THR A N 1
ATOM 738 C CA . THR A 1 96 ? 1.915 14.242 22.124 1.00 21.31 96 THR A CA 1
ATOM 739 C C . THR A 1 96 ? 1.998 12.733 21.970 1.00 22.23 96 THR A C 1
ATOM 740 O O . THR A 1 96 ? 1.360 12.156 21.086 1.00 21.87 96 THR A O 1
ATOM 744 N N . PHE A 1 97 ? 2.812 12.100 22.807 1.00 22.95 97 PHE A N 1
ATOM 745 C CA . PHE A 1 97 ? 2.828 10.646 22.877 1.00 24.57 97 PHE A CA 1
ATOM 746 C C . PHE A 1 97 ? 2.874 10.198 24.324 1.00 25.61 97 PHE A C 1
ATOM 747 O O . PHE A 1 97 ? 3.360 10.923 25.194 1.00 24.85 97 PHE A O 1
ATOM 755 N N . PHE A 1 98 ? 2.357 9.001 24.569 1.00 27.37 98 PHE A N 1
ATOM 756 C CA . PHE A 1 98 ? 2.340 8.437 25.900 1.00 29.44 98 PHE A CA 1
ATOM 757 C C . PHE A 1 98 ? 3.454 7.411 26.013 1.00 30.73 98 PHE A C 1
ATOM 758 O O . PHE A 1 98 ? 3.588 6.528 25.162 1.00 31.72 98 PHE A O 1
ATOM 766 N N . VAL A 1 99 ? 4.264 7.549 27.056 1.00 31.43 99 VAL A N 1
ATOM 767 C CA . VAL A 1 99 ? 5.320 6.584 27.335 1.00 33.71 99 VAL A CA 1
ATOM 768 C C . VAL A 1 99 ? 4.780 5.521 28.292 1.00 35.74 99 VAL A C 1
ATOM 769 O O . VAL A 1 99 ? 4.437 5.826 29.435 1.00 35.85 99 VAL A O 1
ATOM 773 N N . GLU A 1 100 ? 4.707 4.282 27.805 1.00 40.63 100 GLU A N 1
ATOM 774 C CA . GLU A 1 100 ? 4.188 3.144 28.570 1.00 44.68 100 GLU A CA 1
ATOM 775 C C . GLU A 1 100 ? 5.088 2.755 29.743 1.00 46.51 100 GLU A C 1
ATOM 776 O O . GLU A 1 100 ? 6.274 3.094 29.765 1.00 46.52 100 GLU A O 1
ATOM 782 N N . LYS A 1 101 ? 4.518 2.034 30.709 1.00 48.10 101 LYS A N 1
ATOM 783 C CA . LYS A 1 101 ? 5.290 1.459 31.813 1.00 49.37 101 LYS A CA 1
ATOM 784 C C . LYS A 1 101 ? 6.270 0.403 31.291 1.00 48.70 101 LYS A C 1
ATOM 785 O O . LYS A 1 101 ? 7.369 0.247 31.830 1.00 49.22 101 LYS A O 1
ATOM 791 N N . ALA A 1 102 ? 5.867 -0.295 30.228 1.00 47.93 102 ALA A N 1
ATOM 792 C CA . ALA A 1 102 ? 6.687 -1.331 29.586 1.00 47.56 102 ALA A CA 1
ATOM 793 C C . ALA A 1 102 ? 7.950 -0.787 28.901 1.00 46.09 102 ALA A C 1
ATOM 794 O O . ALA A 1 102 ? 8.767 -1.559 28.385 1.00 44.75 102 ALA A O 1
ATOM 796 N N . THR A 1 103 ? 8.101 0.538 28.901 1.00 43.93 103 THR A N 1
ATOM 797 C CA . THR A 1 103 ? 9.285 1.193 28.352 1.00 41.19 103 THR A CA 1
ATOM 798 C C . THR A 1 103 ? 10.472 1.002 29.298 1.00 39.04 103 THR A C 1
ATOM 799 O O . THR A 1 103 ? 10.375 1.321 30.490 1.00 37.98 103 THR A O 1
ATOM 803 N N . PRO A 1 104 ? 11.592 0.468 28.772 1.00 38.16 104 PRO A N 1
ATOM 804 C CA . PRO A 1 104 ? 12.795 0.276 29.581 1.00 36.83 104 PRO A CA 1
ATOM 805 C C . PRO A 1 104 ? 13.385 1.602 30.049 1.00 36.09 104 PRO A C 1
ATOM 806 O O . PRO A 1 104 ? 13.345 2.592 29.316 1.00 36.34 104 PRO A O 1
ATOM 810 N N . ALA A 1 105 ? 13.906 1.613 31.271 1.00 34.55 105 ALA A N 1
ATOM 811 C CA . ALA A 1 105 ? 14.620 2.769 31.788 1.00 33.03 105 ALA A CA 1
ATOM 812 C C . ALA A 1 105 ? 16.076 2.718 31.333 1.00 32.10 105 ALA A C 1
ATOM 813 O O . ALA A 1 105 ? 16.827 1.817 31.720 1.00 32.74 105 ALA A O 1
ATOM 815 N N . LEU A 1 106 ? 16.459 3.673 30.490 1.00 29.10 106 LEU A N 1
ATOM 816 C CA . LEU A 1 106 ? 17.842 3.794 30.038 1.00 26.57 106 LEU A CA 1
ATOM 817 C C . LEU A 1 106 ? 18.173 5.227 29.624 1.00 24.91 106 LEU A C 1
ATOM 818 O O . LEU A 1 106 ? 17.276 6.058 29.445 1.00 22.85 106 LEU A O 1
ATOM 823 N N . SER A 1 107 ? 19.470 5.492 29.495 1.00 23.22 107 SER A N 1
ATOM 824 C CA . SER A 1 107 ? 19.983 6.744 28.948 1.00 22.68 107 SER A CA 1
ATOM 825 C C . SER A 1 107 ? 20.470 6.475 27.532 1.00 22.18 107 SER A C 1
ATOM 826 O O . SER A 1 107 ? 21.160 5.479 27.289 1.00 21.68 107 SER A O 1
ATOM 829 N N . LEU A 1 108 ? 20.107 7.357 26.604 1.00 21.02 108 LEU A N 1
ATOM 830 C CA . LEU A 1 108 ? 20.536 7.247 25.213 1.00 20.83 108 LEU A CA 1
ATOM 831 C C . LEU A 1 108 ? 20.485 8.599 24.510 1.00 20.70 108 LEU A C 1
ATOM 832 O O . LEU A 1 108 ? 19.728 9.491 24.911 1.00 20.82 108 LEU A O 1
ATOM 837 N N . GLU A 1 109 ? 21.296 8.747 23.470 1.00 19.86 109 GLU A N 1
ATOM 838 C CA . GLU A 1 109 ? 21.177 9.900 22.590 1.00 20.30 109 GLU A CA 1
ATOM 839 C C . GLU A 1 109 ? 20.073 9.625 21.592 1.00 19.52 109 GLU A C 1
ATOM 840 O O . GLU A 1 109 ? 19.957 8.520 21.052 1.00 18.82 109 GLU A O 1
ATOM 846 N N . ILE A 1 110 ? 19.263 10.644 21.354 1.00 18.43 110 ILE A N 1
ATOM 847 C CA . ILE A 1 110 ? 18.167 10.551 20.409 1.00 18.44 110 ILE A CA 1
ATOM 848 C C . ILE A 1 110 ? 18.495 11.459 19.233 1.00 17.96 110 ILE A C 1
ATOM 849 O O . ILE A 1 110 ? 18.997 12.570 19.426 1.00 17.22 110 ILE A O 1
ATOM 854 N N . MET A 1 111 ? 18.252 10.963 18.021 1.00 17.96 111 MET A N 1
ATOM 855 C CA . MET A 1 111 ? 18.377 11.769 16.816 1.00 17.89 111 MET A CA 1
ATOM 856 C C . MET A 1 111 ? 17.042 11.781 16.107 1.00 16.74 111 MET A C 1
ATOM 857 O O . MET A 1 111 ? 16.436 10.737 15.898 1.00 16.74 111 MET A O 1
ATOM 862 N N . TRP A 1 112 ? 16.589 12.972 15.741 1.00 15.04 112 TRP A N 1
ATOM 863 C CA . TRP A 1 112 ? 15.249 13.142 15.210 1.00 14.82 112 TRP A CA 1
ATOM 864 C C . TRP A 1 112 ? 15.317 14.063 14.009 1.00 14.27 112 TRP A C 1
ATOM 865 O O . TRP A 1 112 ? 15.821 15.188 14.109 1.00 13.67 112 TRP A O 1
ATOM 876 N N . GLU A 1 113 ? 14.820 13.572 12.873 1.00 14.48 113 GLU A N 1
ATOM 877 C CA . GLU A 1 113 ? 14.922 14.285 11.605 1.00 14.62 113 GLU A CA 1
ATOM 878 C C . GLU A 1 113 ? 13.575 14.497 10.932 1.00 13.83 113 GLU A C 1
ATOM 879 O O . GLU A 1 113 ? 12.680 13.660 11.025 1.00 13.30 113 GLU A O 1
ATOM 885 N N . PHE A 1 114 ? 13.440 15.634 10.256 1.00 12.86 114 PHE A N 1
ATOM 886 C CA . PHE A 1 114 ? 12.365 15.837 9.288 1.00 12.70 114 PHE A CA 1
ATOM 887 C C . PHE A 1 114 ? 13.019 15.876 7.918 1.00 12.81 114 PHE A C 1
ATOM 888 O O . PHE A 1 114 ? 13.959 16.642 7.696 1.00 12.09 114 PHE A O 1
ATOM 896 N N . ARG A 1 115 ? 12.527 15.043 7.011 1.00 13.08 115 ARG A N 1
ATOM 897 C CA . ARG A 1 115 ? 12.990 15.057 5.634 1.00 13.68 115 ARG A CA 1
ATOM 898 C C . ARG A 1 115 ? 11.871 15.482 4.695 1.00 13.65 115 ARG A C 1
ATOM 899 O O . ARG A 1 115 ? 10.681 15.295 4.994 1.00 13.25 115 ARG A O 1
ATOM 907 N N . ASN A 1 116 ? 12.245 16.048 3.555 1.00 13.61 116 ASN A N 1
ATOM 908 C CA . ASN A 1 116 ? 11.256 16.336 2.527 1.00 14.53 116 ASN A CA 1
ATOM 909 C C . ASN A 1 116 ? 11.026 15.113 1.638 1.00 15.38 116 ASN A C 1
ATOM 910 O O . ASN A 1 116 ? 11.601 14.038 1.862 1.00 15.34 116 ASN A O 1
ATOM 915 N N . GLU A 1 117 ? 10.193 15.308 0.623 1.00 17.57 117 GLU A N 1
ATOM 916 C CA . GLU A 1 117 ? 9.821 14.275 -0.343 1.00 19.18 117 GLU A CA 1
ATOM 917 C C . GLU A 1 117 ? 11.020 13.715 -1.127 1.00 18.89 117 GLU A C 1
ATOM 918 O O . GLU A 1 117 ? 10.946 12.615 -1.687 1.00 19.48 117 GLU A O 1
ATOM 924 N N . LYS A 1 118 ? 12.110 14.477 -1.144 1.00 18.25 118 LYS A N 1
ATOM 925 C CA . LYS A 1 118 ? 13.313 14.143 -1.906 1.00 18.12 118 LYS A CA 1
ATOM 926 C C . LYS A 1 118 ? 14.359 13.454 -1.032 1.00 17.82 118 LYS A C 1
ATOM 927 O O . LYS A 1 118 ? 15.501 13.265 -1.462 1.00 17.68 118 LYS A O 1
ATOM 933 N N . ASP A 1 119 ? 13.965 13.100 0.195 1.00 18.12 119 ASP A N 1
ATOM 934 C CA . ASP A 1 119 ? 14.855 12.493 1.189 1.00 18.78 119 ASP A CA 1
ATOM 935 C C . ASP A 1 119 ? 16.017 13.406 1.613 1.00 18.13 119 ASP A C 1
ATOM 936 O O . ASP A 1 119 ? 17.093 12.933 1.973 1.00 17.66 119 ASP A O 1
ATOM 941 N N . GLU A 1 120 ? 15.783 14.716 1.572 1.00 17.14 120 GLU A N 1
ATOM 942 C CA . GLU A 1 120 ? 16.743 15.712 2.055 1.00 16.76 120 GLU A CA 1
ATOM 943 C C . GLU A 1 120 ? 16.345 16.138 3.465 1.00 15.47 120 GLU A C 1
ATOM 944 O O . GLU A 1 120 ? 15.157 16.296 3.748 1.00 15.15 120 GLU A O 1
ATOM 950 N N . LYS A 1 121 ? 17.332 16.331 4.339 1.00 14.81 121 LYS A N 1
ATOM 951 C CA . LYS A 1 121 ? 17.056 16.717 5.732 1.00 14.36 121 LYS A CA 1
ATOM 952 C C . LYS A 1 121 ? 16.716 18.197 5.872 1.00 13.50 121 LYS A C 1
ATOM 953 O O . LYS A 1 121 ? 17.548 19.062 5.579 1.00 13.26 121 LYS A O 1
ATOM 959 N N . ILE A 1 122 ? 15.489 18.460 6.322 1.00 12.62 122 ILE A N 1
ATOM 960 C CA . ILE A 1 122 ? 15.051 19.808 6.696 1.00 12.28 122 ILE A CA 1
ATOM 961 C C . ILE A 1 122 ? 15.612 20.129 8.075 1.00 12.34 122 ILE A C 1
ATOM 962 O O . ILE A 1 122 ? 16.148 21.218 8.300 1.00 12.39 122 ILE A O 1
ATOM 967 N N . THR A 1 123 ? 15.482 19.170 8.994 1.00 11.89 123 THR A N 1
ATOM 968 C CA . THR A 1 123 ? 16.018 19.310 10.351 1.00 12.02 123 THR A CA 1
ATOM 969 C C . THR A 1 123 ? 16.677 18.025 10.810 1.00 12.46 123 THR A C 1
ATOM 970 O O . THR A 1 123 ? 16.270 16.937 10.400 1.00 12.35 123 THR A O 1
ATOM 974 N N . CYS A 1 124 ? 17.672 18.164 11.684 1.00 12.91 124 CYS A N 1
ATOM 975 C CA . CYS A 1 124 ? 18.254 17.030 12.399 1.00 13.91 124 CYS A CA 1
ATOM 976 C C . CYS A 1 124 ? 18.597 17.510 13.796 1.00 13.73 124 CYS A C 1
ATOM 977 O O . CYS A 1 124 ? 19.457 18.380 13.959 1.00 13.56 124 CYS A O 1
ATOM 980 N N . VAL A 1 125 ? 17.917 16.932 14.784 1.00 13.56 125 VAL A N 1
ATOM 981 C CA . VAL A 1 125 ? 18.063 17.303 16.194 1.00 13.90 125 VAL A CA 1
ATOM 982 C C . VAL A 1 125 ? 18.673 16.123 16.930 1.00 13.96 125 VAL A C 1
ATOM 983 O O . VAL A 1 125 ? 18.241 14.990 16.740 1.00 13.60 125 VAL A O 1
ATOM 987 N N . LYS A 1 126 ? 19.682 16.393 17.757 1.00 14.26 126 LYS A N 1
ATOM 988 C CA . LYS A 1 126 ? 20.329 15.356 18.550 1.00 14.97 126 LYS A CA 1
ATOM 989 C C . LYS A 1 126 ? 20.406 15.803 20.007 1.00 14.37 126 LYS A C 1
ATOM 990 O O . LYS A 1 126 ? 20.851 16.912 20.302 1.00 13.82 126 LYS A O 1
ATOM 996 N N . PHE A 1 127 ? 19.951 14.952 20.916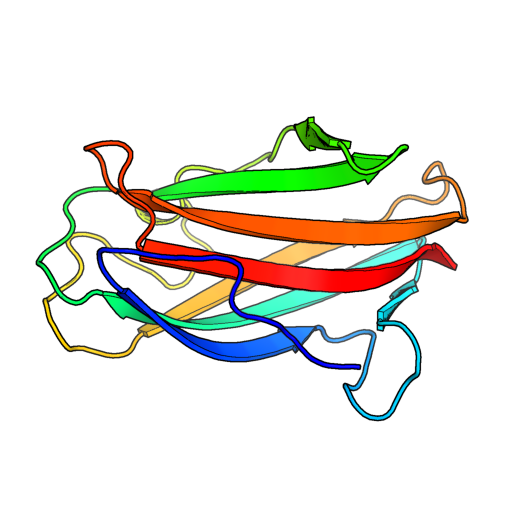 1.00 13.58 127 PHE A N 1
ATOM 997 C CA . PHE A 1 127 ? 20.008 15.302 22.337 1.00 13.29 127 PHE A CA 1
ATOM 998 C C . PHE A 1 127 ? 20.108 14.063 23.222 1.00 13.17 127 PHE A C 1
ATOM 999 O O . PHE A 1 127 ? 19.682 12.970 22.813 1.00 13.49 127 PHE A O 1
ATOM 1007 N N . PRO A 1 128 ? 20.695 14.215 24.425 1.00 13.38 128 PRO A N 1
ATOM 1008 C CA . PRO A 1 128 ? 20.729 13.089 25.358 1.00 13.56 128 PRO A CA 1
ATOM 1009 C C . PRO A 1 128 ? 19.426 12.983 26.155 1.00 14.08 128 PRO A C 1
ATOM 1010 O O . PRO A 1 128 ? 18.898 13.999 26.638 1.00 14.31 128 PRO A O 1
ATOM 1014 N N . ALA A 1 129 ? 18.907 11.765 26.291 1.00 15.03 129 ALA A N 1
ATOM 1015 C CA . ALA A 1 129 ? 17.698 11.556 27.096 1.00 15.63 129 ALA A CA 1
ATOM 1016 C C . ALA A 1 129 ? 17.871 10.473 28.153 1.00 16.72 129 ALA A C 1
ATOM 1017 O O . ALA A 1 129 ? 18.723 9.591 28.031 1.00 17.01 129 ALA A O 1
ATOM 1019 N N . LYS A 1 130 ? 17.051 10.554 29.190 1.00 17.16 130 LYS A N 1
ATOM 1020 C CA . LYS A 1 130 ? 17.009 9.510 30.193 1.00 18.51 130 LYS A CA 1
ATOM 1021 C C . LYS A 1 130 ? 15.561 9.150 30.457 1.00 19.46 130 LYS A C 1
ATOM 1022 O O . LYS A 1 130 ? 14.785 9.978 30.935 1.00 18.76 130 LYS A O 1
ATOM 1028 N N . ILE A 1 131 ? 15.198 7.918 30.112 1.00 20.56 131 ILE A N 1
ATOM 1029 C CA . ILE A 1 131 ? 13.858 7.423 30.370 1.00 23.32 131 ILE A CA 1
ATOM 1030 C C . ILE A 1 131 ? 13.843 6.932 31.809 1.00 25.36 131 ILE A C 1
ATOM 1031 O O . ILE A 1 131 ? 14.652 6.076 32.178 1.00 26.63 131 ILE A O 1
ATOM 1036 N N . LYS A 1 132 ? 12.942 7.483 32.619 1.00 27.27 132 LYS A N 1
ATOM 1037 C CA . LYS A 1 132 ? 12.962 7.247 34.072 1.00 30.25 132 LYS A CA 1
ATOM 1038 C C . LYS A 1 132 ? 11.571 7.194 34.701 1.00 31.73 132 LYS A C 1
ATOM 1039 O O . LYS A 1 132 ? 10.582 7.663 34.140 1.00 31.98 132 LYS A O 1
#

CATH classification: 2.60.40.770